Protein AF-A0A8S0RSZ0-F1 (afdb_monomer)

Mean predicted aligned error: 13.24 Å

Secondary structure (DSSP, 8-state):
--------TTHHHHHHHHHHHH-TT-SSS--HHHHHHHHHHHSTTS-HHHHHHHHHHHH-TT-SSSB-HHHHHHHHHHHHHHTT----HHHHHHHHHHHHHHH-SS-SSSB-HHHHHHHHHH-GGGGGGG--TTHHHHHHH-GGGS--S---GGG------SS---------

Radius of gyration: 22.88 Å; Cα contacts (8 Å, |Δi|>4): 130; chains: 1; bounding box: 57×50×74 Å

Solvent-accessible surface area (backbone atoms only — not comparable to full-atom values): 10631 Å² total; per-residue (Å²): 135,85,80,74,77,74,73,60,76,58,71,46,51,63,51,49,44,54,47,61,70,31,22,82,80,71,74,89,59,70,50,73,71,34,49,52,59,45,52,51,50,25,27,75,85,43,58,64,69,59,38,52,58,49,52,50,60,59,46,20,79,82,69,76,76,37,37,39,66,68,40,51,43,55,51,52,54,46,54,31,58,74,67,76,45,88,72,56,68,71,58,52,50,53,49,42,55,50,52,45,65,72,32,30,80,86,67,82,75,46,30,43,70,66,36,46,49,57,42,42,72,76,37,62,74,79,53,53,84,48,43,41,74,67,48,63,56,48,37,70,76,37,57,86,70,52,78,64,93,70,75,65,75,87,70,77,69,85,80,88,75,89,89,86,87,77,85,83,78,81,81,129

Foldseek 3Di:
DPPPPPPPVLVVLLVVLLQVLLPPVPPSDHDPVSVLVSVVQQEPPHDVLSLLVSLQSSQPSVPPQWRALVSLLSVLVSVCVVVVNDDDPVVSNVVSVVLQVQQCPVPPRTHHSVSSVVSCVVPVVSSPVSHDHCVVVVCVVPVVSVDPPDPPVVPDDPPPPDDDDDDDDDDD

Sequence (172 aa):
MHSQKSISSHSSFMILQIFDLFDAKRNGKIDFGEFVRALSIFHPRTPEAEKIACAFRLYDLRNTGYIEHEELEEMVLALLNESDLNLSEDIVKGIVDKTFNEADINGDGRIDLEEWKEYAAKNPSLLKNMTLPYLMDITLAFPSFVMNSETDVSKWQPKNELINTLPVNKQS

InterPro domains:
  IPR002048 EF-hand domain [PF00036] (15-40)
  IPR002048 EF-hand domain [PF13499] (50-119)
  IPR002048 EF-hand domain [PS50222] (10-45)
  IPR002048 EF-hand domain [PS50222] (47-82)
  IPR002048 EF-hand domain [PS50222] (91-126)
  IPR002048 EF-hand domain [SM00054] (14-42)
  IPR002048 EF-hand domain [SM00054] (51-79)
  IPR002048 EF-hand domain [SM00054] (95-123)
  IPR002048 EF-hand domain [cd00051] (14-76)
  IPR002048 EF-hand domain [cd00051] (51-118)
  IPR011992 EF-hand domain pair [SSF47473] (11-145)
  IPR018247 EF-Hand 1, calcium-binding site [PS00018] (104-116)
  IPR045198 Calcineurin B-like [PTHR23056] (10-152)

Nearest PDB structures (foldseek):
  2ehb-assembly1_A  TM=9.330E-01  e=1.140E-12  Arabidopsis thaliana
  1v1f-assembly1_A  TM=9.357E-01  e=4.331E-12  Arabidopsis thaliana
  2zfd-assembly1_A  TM=9.355E-01  e=8.219E-12  Arabidopsis thaliana
  5afp-assembly2_A  TM=8.435E-01  e=7.947E-07  Rattus norvegicus
  6od0-assembly1_A  TM=8.554E-01  e=5.730E-06  Homo sapiens

pLDDT: mean 73.74, std 18.5, range [33.62, 94.5]

Organism: NCBI:txid158383

Structure (mmCIF, N/CA/C/O backbone):
data_AF-A0A8S0RSZ0-F1
#
_entry.id   AF-A0A8S0RSZ0-F1
#
loop_
_atom_site.group_PDB
_atom_site.id
_atom_site.type_symbol
_atom_site.label_atom_id
_atom_site.label_alt_id
_atom_site.label_comp_id
_atom_site.label_asym_id
_atom_site.label_entity_id
_atom_site.label_seq_id
_atom_site.pdbx_PDB_ins_code
_atom_site.Cartn_x
_atom_site.Cartn_y
_atom_site.Cartn_z
_atom_site.occupancy
_atom_site.B_iso_or_equiv
_atom_site.auth_seq_id
_atom_site.auth_comp_id
_atom_site.auth_asym_id
_atom_site.auth_atom_id
_atom_site.pdbx_PDB_model_num
ATOM 1 N N . MET A 1 1 ? 19.849 -34.811 10.054 1.00 36.84 1 MET A N 1
ATOM 2 C CA . MET A 1 1 ? 18.766 -33.934 10.551 1.00 36.84 1 MET A CA 1
ATOM 3 C C . MET A 1 1 ? 18.860 -32.617 9.798 1.00 36.84 1 MET A C 1
ATOM 5 O O . MET A 1 1 ? 19.607 -31.738 10.202 1.00 36.84 1 MET A O 1
ATOM 9 N N . HIS A 1 2 ? 18.201 -32.523 8.641 1.00 35.50 2 HIS A N 1
ATOM 10 C CA . HIS A 1 2 ? 18.083 -31.257 7.922 1.00 35.50 2 HIS A CA 1
ATOM 11 C C . HIS A 1 2 ? 17.001 -30.443 8.619 1.00 35.50 2 HIS A C 1
ATOM 13 O O . HIS A 1 2 ? 15.820 -30.762 8.513 1.00 35.50 2 HIS A O 1
ATOM 19 N N . SER A 1 3 ? 17.428 -29.447 9.389 1.00 37.41 3 SER A N 1
ATOM 20 C CA . SER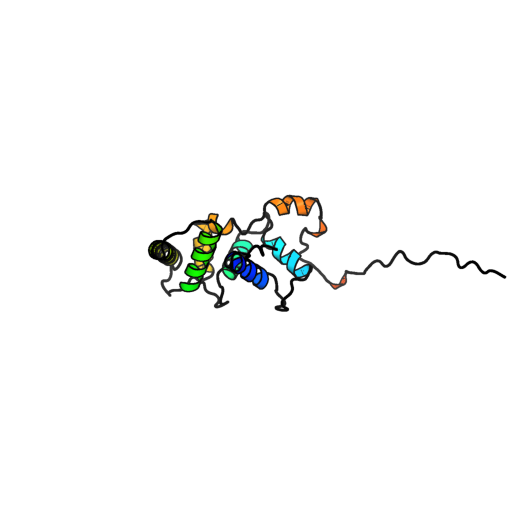 A 1 3 ? 16.526 -28.456 9.956 1.00 37.41 3 SER A CA 1
ATOM 21 C C . SER A 1 3 ? 15.983 -27.637 8.789 1.00 37.41 3 SER A C 1
ATOM 23 O O . SER A 1 3 ? 16.693 -26.803 8.225 1.00 37.41 3 SER A O 1
ATOM 25 N N . GLN A 1 4 ? 14.764 -27.957 8.351 1.00 38.62 4 GLN A N 1
ATOM 26 C CA . GLN A 1 4 ? 14.004 -27.083 7.474 1.00 38.62 4 GLN A CA 1
ATOM 27 C C . GLN A 1 4 ? 13.844 -25.768 8.233 1.00 38.62 4 GLN A C 1
ATOM 29 O O . GLN A 1 4 ? 13.189 -25.712 9.272 1.00 38.62 4 GLN A O 1
ATOM 34 N N . LYS A 1 5 ? 14.525 -24.725 7.756 1.00 43.44 5 LYS A N 1
ATOM 35 C CA . LYS A 1 5 ? 14.291 -23.358 8.203 1.00 43.44 5 LYS A CA 1
ATOM 36 C C . LYS A 1 5 ? 12.852 -23.054 7.802 1.00 43.44 5 LYS A C 1
ATOM 38 O O . LYS A 1 5 ? 12.582 -22.842 6.624 1.00 43.44 5 LYS A O 1
ATOM 43 N N . SER A 1 6 ? 11.943 -23.155 8.767 1.00 38.34 6 SER A N 1
ATOM 44 C CA . SER A 1 6 ? 10.559 -22.731 8.620 1.00 38.34 6 SER A CA 1
ATOM 45 C C . SER A 1 6 ? 10.608 -21.273 8.180 1.00 38.34 6 SER A C 1
ATOM 47 O O . SER A 1 6 ? 11.017 -20.406 8.953 1.00 38.34 6 SER A O 1
ATOM 49 N N . ILE A 1 7 ? 10.331 -21.019 6.903 1.00 45.03 7 ILE A N 1
ATOM 50 C CA . ILE A 1 7 ? 10.086 -19.667 6.417 1.00 45.03 7 ILE A CA 1
ATOM 51 C C . ILE A 1 7 ? 8.862 -19.223 7.212 1.00 45.03 7 ILE A C 1
ATOM 53 O O . ILE A 1 7 ? 7.798 -19.825 7.085 1.00 45.03 7 ILE A O 1
ATOM 57 N N . SER A 1 8 ? 9.065 -18.276 8.128 1.00 43.00 8 SER A N 1
ATOM 58 C CA . SER A 1 8 ? 8.009 -17.734 8.980 1.00 43.00 8 SER A CA 1
ATOM 59 C C . SER A 1 8 ? 6.811 -17.381 8.097 1.00 43.00 8 SER A C 1
ATOM 61 O O . SER A 1 8 ? 6.964 -16.671 7.102 1.00 43.00 8 SER A O 1
ATOM 63 N N . SER A 1 9 ? 5.631 -17.924 8.408 1.00 48.69 9 SER A N 1
ATOM 64 C CA . SER A 1 9 ? 4.452 -17.880 7.528 1.00 48.69 9 SER A CA 1
ATOM 65 C C . SER A 1 9 ? 3.982 -16.461 7.188 1.00 48.69 9 SER A C 1
ATOM 67 O O . SER A 1 9 ? 3.218 -16.288 6.249 1.00 48.69 9 SER A O 1
ATOM 69 N N . HIS A 1 10 ? 4.457 -15.446 7.912 1.00 50.16 10 HIS A N 1
ATOM 70 C CA . HIS A 1 10 ? 4.021 -14.055 7.790 1.00 50.16 10 HIS A CA 1
ATOM 71 C C . HIS A 1 10 ? 4.872 -13.236 6.811 1.00 50.16 10 HIS A C 1
ATOM 73 O O . HIS A 1 10 ? 4.310 -12.460 6.049 1.00 50.16 10 HIS A O 1
ATOM 79 N N . SER A 1 11 ? 6.183 -13.504 6.697 1.00 52.41 11 SER A N 1
ATOM 80 C CA . SER A 1 11 ? 7.017 -12.952 5.609 1.00 52.41 11 SER A CA 1
ATOM 81 C C . SER A 1 11 ? 6.511 -13.388 4.230 1.00 52.41 11 SER A C 1
ATOM 83 O O . SER A 1 11 ? 6.821 -12.771 3.219 1.00 52.41 11 SER A O 1
ATOM 85 N N . SER A 1 12 ? 5.717 -14.462 4.184 1.00 63.47 12 SER A N 1
ATOM 86 C CA . SER A 1 12 ? 5.069 -14.918 2.958 1.00 63.47 12 SER A CA 1
ATOM 87 C C . SER A 1 12 ? 3.940 -13.982 2.527 1.00 63.47 12 SER A C 1
ATOM 89 O O . SER A 1 12 ? 3.731 -13.841 1.334 1.00 63.47 12 SER A O 1
ATOM 91 N N . PHE A 1 13 ? 3.244 -13.303 3.445 1.00 70.56 13 PHE A N 1
ATOM 92 C CA . PHE A 1 13 ? 2.068 -12.501 3.104 1.00 70.56 13 PHE A CA 1
ATOM 93 C C . PHE A 1 13 ? 2.417 -11.278 2.247 1.00 70.56 13 PHE A C 1
ATOM 95 O O . PHE A 1 13 ? 1.919 -11.158 1.132 1.00 70.56 13 PHE A O 1
ATOM 102 N N . MET A 1 14 ? 3.341 -10.424 2.702 1.00 69.38 14 MET A N 1
ATOM 103 C CA . MET A 1 14 ? 3.779 -9.267 1.910 1.00 69.38 14 MET A CA 1
ATOM 104 C C . MET A 1 14 ? 4.456 -9.688 0.600 1.00 69.38 14 MET A C 1
ATOM 106 O O . MET A 1 14 ? 4.271 -9.041 -0.427 1.00 69.38 14 MET A O 1
ATOM 110 N N . ILE A 1 15 ? 5.200 -10.800 0.601 1.00 78.19 15 ILE A N 1
ATOM 111 C CA . ILE A 1 15 ? 5.806 -11.347 -0.621 1.00 78.19 15 ILE A CA 1
ATOM 112 C C . ILE A 1 15 ? 4.732 -11.795 -1.618 1.00 78.19 15 ILE A C 1
ATOM 114 O O . ILE A 1 15 ? 4.887 -11.537 -2.808 1.00 78.19 15 ILE A O 1
ATOM 118 N N . LEU A 1 16 ? 3.656 -12.438 -1.156 1.00 81.19 16 LEU A N 1
ATOM 119 C CA . LEU A 1 16 ? 2.531 -12.842 -2.002 1.00 81.19 16 LEU A CA 1
ATOM 120 C C . LEU A 1 16 ? 1.811 -11.620 -2.580 1.00 81.19 16 LEU A C 1
ATOM 122 O O . LEU A 1 16 ? 1.593 -11.578 -3.784 1.00 81.19 16 LEU A O 1
ATOM 126 N N . GLN A 1 17 ? 1.559 -10.587 -1.771 1.00 79.38 17 GLN A N 1
ATOM 127 C CA . GLN A 1 17 ? 0.950 -9.341 -2.255 1.00 79.38 17 GLN A CA 1
ATOM 128 C C . GLN A 1 17 ? 1.824 -8.637 -3.301 1.00 79.38 17 GLN A C 1
ATOM 130 O O . GLN A 1 17 ? 1.343 -8.220 -4.352 1.00 79.38 17 GLN A O 1
ATOM 135 N N . ILE A 1 18 ? 3.137 -8.555 -3.066 1.00 81.69 18 ILE A N 1
ATOM 136 C CA . ILE A 1 18 ? 4.082 -7.990 -4.039 1.00 81.69 18 ILE A CA 1
ATOM 137 C C . ILE A 1 18 ? 4.125 -8.841 -5.315 1.00 81.69 18 ILE A C 1
ATOM 139 O O . ILE A 1 18 ? 4.208 -8.296 -6.416 1.00 81.69 18 ILE A O 1
ATOM 143 N N . PHE A 1 19 ? 4.066 -10.167 -5.189 1.00 85.31 19 PHE A N 1
ATOM 144 C CA . PHE A 1 19 ? 4.044 -11.070 -6.334 1.00 85.31 19 PHE A CA 1
ATOM 145 C C . PHE A 1 19 ? 2.789 -10.862 -7.185 1.00 85.31 19 PHE A C 1
ATOM 147 O O . PHE A 1 19 ? 2.908 -10.668 -8.395 1.00 85.31 19 PHE A O 1
ATOM 154 N N . ASP A 1 20 ? 1.615 -10.827 -6.5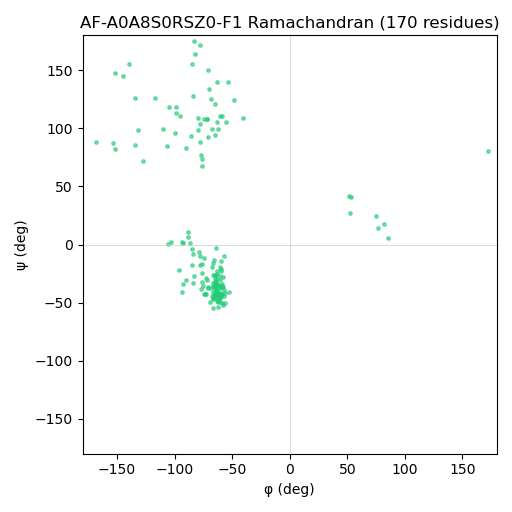56 1.00 84.81 20 ASP A N 1
ATOM 155 C CA . ASP A 1 20 ? 0.330 -10.615 -7.228 1.00 84.81 20 ASP A CA 1
ATOM 156 C C . ASP A 1 20 ? 0.253 -9.225 -7.874 1.00 84.81 20 ASP A C 1
ATOM 158 O O . ASP A 1 20 ? -0.264 -9.068 -8.982 1.00 84.81 20 ASP A O 1
ATOM 162 N N . LEU A 1 21 ? 0.853 -8.218 -7.235 1.00 84.06 21 LEU A N 1
ATOM 163 C CA . LEU A 1 21 ? 1.002 -6.877 -7.792 1.00 84.06 21 LEU A CA 1
ATOM 164 C C . LEU A 1 21 ? 1.900 -6.856 -9.044 1.00 84.06 21 LEU A C 1
ATOM 166 O O . LEU A 1 21 ? 1.711 -6.011 -9.923 1.00 84.06 21 LEU A O 1
ATOM 170 N N . PHE A 1 22 ? 2.894 -7.746 -9.132 1.00 85.62 22 PHE A N 1
ATOM 171 C CA . PHE A 1 22 ? 3.855 -7.791 -10.240 1.00 85.62 22 PHE A CA 1
ATOM 172 C C . PHE A 1 22 ? 3.385 -8.691 -11.394 1.00 85.62 22 PHE A C 1
ATOM 174 O O . PHE A 1 22 ? 3.702 -8.400 -12.551 1.00 85.62 22 PHE A O 1
ATOM 181 N N . ASP A 1 23 ? 2.611 -9.744 -11.113 1.00 87.12 23 ASP A N 1
ATOM 182 C CA . ASP A 1 23 ? 2.010 -10.651 -12.104 1.00 87.12 23 ASP A CA 1
ATOM 183 C C . ASP A 1 23 ? 0.800 -10.005 -12.804 1.00 87.12 23 ASP A C 1
ATOM 185 O O . ASP A 1 23 ? -0.358 -10.409 -12.667 1.00 87.12 23 ASP A O 1
ATOM 189 N N . ALA A 1 24 ? 1.075 -8.976 -13.609 1.00 82.44 24 ALA A N 1
ATOM 190 C CA . ALA A 1 24 ? 0.063 -8.243 -14.367 1.00 82.44 24 ALA A CA 1
ATOM 191 C C . ALA A 1 24 ? -0.746 -9.147 -15.318 1.00 82.44 24 ALA A C 1
ATOM 193 O O . ALA A 1 24 ? -1.898 -8.841 -15.637 1.00 82.44 24 ALA A O 1
ATOM 194 N N . LYS A 1 25 ? -0.153 -10.247 -15.797 1.00 85.31 25 LYS A N 1
ATOM 195 C CA . LYS A 1 25 ? -0.819 -11.235 -16.656 1.00 85.31 25 LYS A CA 1
ATOM 196 C C . LYS A 1 25 ? -1.630 -12.274 -15.882 1.00 85.31 25 LYS A C 1
ATOM 198 O O . LYS A 1 25 ? -2.347 -13.036 -16.533 1.00 85.31 25 LYS A O 1
ATOM 203 N N . ARG A 1 26 ? -1.539 -12.316 -14.549 1.00 86.00 26 ARG A N 1
ATOM 204 C CA . ARG A 1 26 ? -2.211 -13.291 -13.672 1.00 86.00 26 ARG A CA 1
ATOM 205 C C . ARG A 1 26 ? -1.968 -14.737 -14.109 1.00 86.00 26 ARG A C 1
ATOM 207 O O . ARG A 1 26 ? -2.894 -15.546 -14.169 1.00 86.00 26 ARG A O 1
ATOM 214 N N . ASN A 1 27 ? -0.733 -15.047 -14.498 1.00 87.75 27 ASN A N 1
ATOM 215 C CA . ASN A 1 27 ? -0.360 -16.373 -14.997 1.00 87.75 27 ASN A CA 1
ATOM 216 C C . ASN A 1 27 ? 0.400 -17.225 -13.957 1.00 87.75 27 ASN A C 1
ATOM 218 O O . ASN A 1 27 ? 0.792 -18.359 -14.253 1.00 87.75 27 ASN A O 1
ATOM 222 N N . GLY A 1 28 ? 0.589 -16.695 -12.746 1.00 85.69 28 GLY A N 1
ATOM 223 C CA . GLY A 1 28 ? 1.322 -17.310 -11.645 1.00 85.69 28 GLY A CA 1
ATOM 224 C C . GLY A 1 28 ? 2.842 -17.234 -11.799 1.00 85.69 28 GLY A C 1
ATOM 225 O O . GLY A 1 28 ? 3.559 -17.977 -11.125 1.00 85.69 28 GLY A O 1
ATOM 226 N N . LYS A 1 29 ? 3.355 -16.405 -12.717 1.00 87.88 29 LYS A N 1
ATOM 227 C CA . LYS A 1 29 ? 4.787 -16.196 -12.974 1.00 87.88 29 LYS A CA 1
ATOM 228 C C . LYS A 1 29 ? 5.037 -14.743 -13.358 1.00 87.88 29 LYS A C 1
ATOM 230 O O . LYS A 1 29 ? 4.265 -14.155 -14.098 1.00 87.88 29 LYS A O 1
ATOM 235 N N . ILE A 1 30 ? 6.184 -14.225 -12.934 1.00 85.06 30 ILE A N 1
ATOM 236 C CA . ILE A 1 30 ? 6.660 -12.895 -13.312 1.00 85.06 30 ILE A CA 1
ATOM 237 C C . ILE A 1 30 ? 7.668 -13.066 -14.448 1.00 85.06 30 ILE A C 1
ATOM 239 O O . ILE A 1 30 ? 8.745 -13.638 -14.250 1.00 85.06 30 ILE A O 1
ATOM 243 N N . ASP A 1 31 ? 7.329 -12.599 -15.647 1.00 87.00 31 ASP A N 1
ATOM 244 C CA . ASP A 1 31 ? 8.288 -12.531 -16.747 1.00 87.00 31 ASP A CA 1
ATOM 245 C C . ASP A 1 31 ? 9.242 -11.332 -16.620 1.00 87.00 31 ASP A C 1
ATOM 247 O O . ASP A 1 31 ? 9.095 -10.462 -15.763 1.00 87.00 31 ASP A O 1
ATOM 251 N N . PHE A 1 32 ? 10.264 -11.273 -17.477 1.00 83.88 32 PHE A N 1
ATOM 252 C CA . PHE A 1 32 ? 11.251 -10.193 -17.411 1.00 83.88 32 PHE A CA 1
ATOM 253 C C . PHE A 1 32 ? 10.629 -8.799 -17.609 1.00 83.88 32 PHE A C 1
ATOM 255 O O . PHE A 1 32 ? 11.049 -7.844 -16.962 1.00 83.88 32 PHE A O 1
ATOM 262 N N . GLY A 1 33 ? 9.618 -8.664 -18.469 1.00 82.38 33 GLY A N 1
ATOM 263 C CA . GLY A 1 33 ? 8.936 -7.390 -18.689 1.00 82.38 33 GLY A CA 1
ATOM 264 C C . GLY A 1 33 ? 8.066 -6.973 -17.500 1.00 82.38 33 GLY A C 1
ATOM 265 O O . GLY A 1 33 ? 7.987 -5.789 -17.178 1.00 82.38 33 GLY A O 1
ATOM 266 N N . GLU A 1 34 ? 7.421 -7.920 -16.825 1.00 84.44 34 GLU A N 1
ATOM 267 C CA . GLU A 1 34 ? 6.713 -7.703 -15.556 1.00 84.44 34 GLU A CA 1
ATOM 268 C C . GLU A 1 34 ? 7.675 -7.305 -14.439 1.00 84.44 34 GLU A C 1
ATOM 270 O O . GLU A 1 34 ? 7.452 -6.298 -13.774 1.00 84.44 34 GLU A O 1
ATOM 275 N N . PHE A 1 35 ? 8.802 -8.002 -14.317 1.00 82.75 35 PHE A N 1
ATOM 276 C CA . PHE A 1 35 ? 9.837 -7.698 -13.335 1.00 82.75 35 PHE A CA 1
ATOM 277 C C . PHE A 1 35 ? 10.436 -6.294 -13.511 1.00 82.75 35 PHE A C 1
ATOM 279 O O . PHE A 1 35 ? 10.580 -5.550 -12.542 1.00 82.75 35 PHE A O 1
ATOM 286 N N . VAL A 1 36 ? 10.759 -5.898 -14.748 1.00 81.56 36 VAL A N 1
ATOM 287 C CA . VAL A 1 36 ? 11.310 -4.562 -15.033 1.00 81.56 36 VAL A CA 1
ATOM 288 C C . VAL A 1 36 ? 10.289 -3.464 -14.726 1.00 81.56 36 VAL A C 1
ATOM 290 O O . VAL A 1 36 ? 10.641 -2.477 -14.082 1.00 81.56 36 VAL A O 1
ATOM 293 N N . ARG A 1 37 ? 9.021 -3.643 -15.128 1.00 80.19 37 ARG A N 1
ATOM 294 C CA . ARG A 1 37 ? 7.934 -2.692 -14.821 1.00 80.19 37 ARG A CA 1
ATOM 295 C C . ARG A 1 37 ? 7.655 -2.585 -13.326 1.00 80.19 37 ARG A C 1
ATOM 297 O O . ARG A 1 37 ? 7.369 -1.505 -12.820 1.00 80.19 37 ARG A O 1
ATOM 304 N N . ALA A 1 38 ? 7.736 -3.699 -12.614 1.00 82.38 38 ALA A N 1
ATOM 305 C CA . ALA A 1 38 ? 7.588 -3.711 -11.175 1.00 82.38 38 ALA A CA 1
ATOM 306 C C . ALA A 1 38 ? 8.697 -2.891 -10.509 1.00 82.38 38 ALA A C 1
ATOM 308 O O . ALA A 1 38 ? 8.417 -1.938 -9.783 1.00 82.38 38 ALA A O 1
ATOM 309 N N . LEU A 1 39 ? 9.963 -3.188 -10.820 1.00 81.94 39 LEU A N 1
ATOM 310 C CA . LEU A 1 39 ? 11.092 -2.481 -10.219 1.00 81.94 39 LEU A CA 1
ATOM 311 C C . LEU A 1 39 ? 11.162 -1.000 -10.603 1.00 81.94 39 LEU A C 1
ATOM 313 O O . LEU A 1 39 ? 11.639 -0.199 -9.797 1.00 81.94 39 LEU A O 1
ATOM 317 N N . SER A 1 40 ? 10.667 -0.605 -11.781 1.00 82.38 40 SER A N 1
ATOM 318 C CA . SER A 1 40 ? 10.633 0.812 -12.148 1.00 82.38 40 SER A CA 1
ATOM 319 C C . SER A 1 40 ? 9.790 1.636 -11.177 1.00 82.38 40 SER A C 1
ATOM 321 O O . SER A 1 40 ? 10.140 2.778 -10.905 1.00 82.38 40 SER A O 1
ATOM 323 N N . ILE A 1 41 ? 8.748 1.071 -10.560 1.00 84.00 41 ILE A N 1
ATOM 324 C CA . ILE A 1 41 ? 7.938 1.789 -9.562 1.00 84.00 41 ILE A CA 1
ATOM 325 C C . ILE A 1 41 ? 8.756 2.094 -8.292 1.00 84.00 41 ILE A C 1
ATOM 327 O O . ILE A 1 41 ? 8.646 3.173 -7.699 1.00 84.00 41 ILE A O 1
ATOM 331 N N . PHE A 1 42 ? 9.652 1.183 -7.909 1.00 84.25 42 PHE A N 1
ATOM 332 C CA . PHE A 1 42 ? 10.515 1.331 -6.734 1.00 84.25 42 PHE A CA 1
ATOM 333 C C . PHE A 1 42 ? 11.723 2.242 -6.971 1.00 84.25 42 PHE A C 1
ATOM 335 O O . PHE A 1 42 ? 12.444 2.571 -6.025 1.00 84.25 42 PHE A O 1
ATOM 342 N N . HIS A 1 43 ? 11.951 2.692 -8.206 1.00 83.69 43 HIS A N 1
ATOM 343 C CA . HIS A 1 43 ? 13.074 3.558 -8.531 1.00 83.69 43 HIS A CA 1
ATOM 344 C C . HIS A 1 43 ? 12.965 4.915 -7.794 1.00 83.69 43 HIS A C 1
ATOM 346 O O . HIS A 1 43 ? 11.870 5.479 -7.707 1.00 83.69 43 HIS A O 1
ATOM 352 N N . PRO A 1 44 ? 14.063 5.497 -7.268 1.00 83.44 44 PRO A N 1
ATOM 353 C CA . PRO A 1 44 ? 13.995 6.765 -6.524 1.00 83.44 44 PRO A CA 1
ATOM 354 C C . PRO A 1 44 ? 13.520 7.973 -7.341 1.00 83.44 44 PRO A C 1
ATOM 356 O O . PRO A 1 44 ? 13.023 8.941 -6.781 1.00 83.44 44 PRO A O 1
ATOM 359 N N . ARG A 1 45 ? 13.663 7.918 -8.670 1.00 81.94 45 ARG A N 1
ATOM 360 C CA . ARG A 1 45 ? 13.189 8.967 -9.598 1.00 81.94 45 ARG A CA 1
ATOM 361 C C . ARG A 1 45 ? 11.717 8.839 -10.003 1.00 81.94 45 ARG A C 1
ATOM 363 O O . ARG A 1 45 ? 11.240 9.684 -10.755 1.00 81.94 45 ARG A O 1
ATOM 370 N N . THR A 1 46 ? 11.027 7.791 -9.569 1.00 84.19 46 THR A N 1
ATOM 371 C CA . THR A 1 46 ? 9.615 7.586 -9.907 1.00 84.19 46 THR A CA 1
ATOM 372 C C . THR A 1 46 ? 8.756 8.616 -9.181 1.00 84.19 46 THR A C 1
ATOM 374 O O . THR A 1 46 ? 8.977 8.817 -7.982 1.00 84.19 46 THR A O 1
ATOM 377 N N . PRO A 1 47 ? 7.793 9.265 -9.866 1.00 87.38 47 PRO A N 1
ATOM 378 C CA . PRO A 1 47 ? 6.911 10.238 -9.241 1.00 87.38 47 PRO A CA 1
ATOM 379 C C . PRO A 1 47 ? 6.218 9.665 -8.007 1.00 87.38 47 PRO A C 1
ATOM 381 O O . PRO A 1 47 ? 5.747 8.527 -8.008 1.00 87.38 47 PRO A O 1
ATOM 384 N N . GLU A 1 48 ? 6.107 10.479 -6.963 1.00 85.38 48 GLU A N 1
ATOM 385 C CA . GLU A 1 48 ? 5.479 10.065 -5.708 1.00 85.38 48 GLU A CA 1
ATOM 386 C C . GLU A 1 48 ? 4.025 9.623 -5.914 1.00 85.38 48 GLU A C 1
ATOM 388 O O . GLU A 1 48 ? 3.606 8.621 -5.349 1.00 85.38 48 GLU A O 1
ATOM 393 N N . ALA A 1 49 ? 3.293 10.276 -6.822 1.00 87.00 49 ALA A N 1
ATOM 394 C CA . ALA A 1 49 ? 1.928 9.893 -7.183 1.00 87.00 49 ALA A CA 1
ATOM 395 C C . ALA A 1 49 ? 1.816 8.440 -7.689 1.00 87.00 49 ALA A C 1
ATOM 397 O O . ALA A 1 49 ? 0.867 7.739 -7.340 1.00 87.00 49 ALA A O 1
ATOM 398 N N . GLU A 1 50 ? 2.792 7.961 -8.470 1.00 86.31 50 GLU A N 1
ATOM 399 C CA . GLU A 1 50 ? 2.815 6.567 -8.932 1.00 86.31 50 GLU A CA 1
ATOM 400 C C . GLU A 1 50 ? 3.124 5.601 -7.785 1.00 86.31 50 GLU A C 1
ATOM 402 O O . GLU A 1 50 ? 2.527 4.525 -7.702 1.00 86.31 50 GLU A O 1
ATOM 407 N N . LYS A 1 51 ? 4.013 5.997 -6.864 1.00 86.94 51 LYS A N 1
ATOM 408 C CA . LYS A 1 51 ? 4.325 5.216 -5.659 1.00 86.94 51 LYS A CA 1
ATOM 409 C C . LYS A 1 51 ? 3.116 5.113 -4.737 1.00 86.94 51 LYS A C 1
ATOM 411 O O . LYS A 1 51 ? 2.821 4.018 -4.272 1.00 86.94 51 LYS A O 1
ATOM 416 N N . ILE A 1 52 ? 2.397 6.215 -4.527 1.00 89.12 52 ILE A N 1
ATOM 417 C CA . ILE A 1 52 ? 1.171 6.269 -3.722 1.00 89.12 52 ILE A CA 1
ATOM 418 C C . ILE A 1 52 ? 0.103 5.356 -4.322 1.00 89.12 52 ILE A C 1
ATOM 420 O O . ILE A 1 52 ? -0.450 4.524 -3.609 1.00 89.12 52 ILE A O 1
ATOM 424 N N . ALA A 1 53 ? -0.147 5.461 -5.631 1.00 88.69 53 ALA A N 1
ATOM 425 C CA . ALA A 1 53 ? -1.131 4.621 -6.311 1.00 88.69 53 ALA A CA 1
ATOM 426 C C . ALA A 1 53 ? -0.749 3.133 -6.284 1.00 88.69 53 ALA A C 1
ATOM 428 O O . ALA A 1 53 ? -1.616 2.265 -6.243 1.00 88.69 53 ALA A O 1
ATOM 429 N N . CYS A 1 54 ? 0.546 2.822 -6.330 1.00 87.50 54 CYS A N 1
ATOM 430 C CA . CYS A 1 54 ? 1.025 1.452 -6.208 1.00 87.50 54 CYS A CA 1
ATOM 431 C C . CYS A 1 54 ? 0.899 0.919 -4.774 1.00 87.50 54 CYS A C 1
ATOM 433 O O . CYS A 1 54 ? 0.432 -0.199 -4.596 1.00 87.50 54 CYS A O 1
ATOM 435 N N . ALA A 1 55 ? 1.237 1.728 -3.767 1.00 87.81 55 ALA A N 1
ATOM 436 C CA . ALA A 1 55 ? 1.050 1.384 -2.359 1.00 87.81 55 ALA A CA 1
ATOM 437 C C . ALA A 1 55 ? -0.428 1.155 -2.023 1.00 87.81 55 ALA A C 1
ATOM 439 O O . ALA A 1 55 ? -0.746 0.206 -1.323 1.00 87.81 55 ALA A O 1
ATOM 440 N N . PHE A 1 56 ? -1.329 1.964 -2.588 1.00 89.75 56 PHE A N 1
ATOM 441 C CA . PHE A 1 56 ? -2.770 1.766 -2.444 1.00 89.75 56 PHE A CA 1
ATOM 442 C C . PHE A 1 56 ? -3.195 0.373 -2.919 1.00 89.75 56 PHE A C 1
ATOM 444 O O . PHE A 1 56 ? -3.816 -0.372 -2.174 1.00 89.75 56 PHE A O 1
ATOM 451 N N . ARG A 1 57 ? -2.773 -0.023 -4.128 1.00 87.50 57 ARG A N 1
ATOM 452 C CA . ARG A 1 57 ? -3.056 -1.367 -4.664 1.00 87.50 57 ARG A CA 1
ATOM 453 C C . ARG A 1 57 ? -2.402 -2.495 -3.873 1.00 87.50 57 ARG A C 1
ATOM 455 O O . ARG A 1 57 ? -2.870 -3.618 -3.949 1.00 87.50 57 ARG A O 1
ATOM 462 N N . LEU A 1 58 ? -1.294 -2.221 -3.188 1.00 85.50 58 LEU A N 1
ATOM 463 C CA . LEU A 1 58 ? -0.639 -3.204 -2.329 1.00 85.50 58 LEU A CA 1
ATOM 464 C C . LEU A 1 58 ? -1.438 -3.445 -1.038 1.00 85.50 58 LEU A C 1
ATOM 466 O O . LEU A 1 58 ? -1.348 -4.528 -0.472 1.00 85.50 58 LEU A O 1
ATOM 470 N N . TYR A 1 59 ? -2.187 -2.441 -0.572 1.00 84.81 59 TYR A N 1
ATOM 471 C CA . TYR A 1 59 ? -2.969 -2.506 0.665 1.00 84.81 59 TYR A CA 1
ATOM 472 C C . TYR A 1 59 ? -4.446 -2.867 0.445 1.00 84.81 59 TYR A C 1
ATOM 474 O O . TYR A 1 59 ? -5.063 -3.401 1.357 1.00 84.81 59 TYR A O 1
ATOM 482 N N . ASP A 1 60 ? -4.994 -2.650 -0.752 1.00 89.06 60 ASP A N 1
ATOM 483 C CA . ASP A 1 60 ? -6.304 -3.167 -1.184 1.00 89.06 60 ASP A CA 1
ATOM 484 C C . ASP A 1 60 ? -6.202 -4.667 -1.536 1.00 89.06 60 ASP A C 1
ATOM 486 O O . ASP A 1 60 ? -6.170 -5.071 -2.704 1.00 89.06 60 ASP A O 1
ATOM 490 N N . LEU A 1 61 ? -6.084 -5.503 -0.500 1.00 83.19 61 LEU A N 1
ATOM 491 C CA . LEU A 1 61 ? -5.823 -6.945 -0.607 1.00 83.19 61 LEU A CA 1
ATOM 492 C C . LEU A 1 61 ? -6.902 -7.672 -1.415 1.00 83.19 61 LEU A C 1
ATOM 494 O O . LEU A 1 61 ? -6.625 -8.635 -2.139 1.00 83.19 61 LEU A O 1
ATOM 498 N N . ARG A 1 62 ? -8.154 -7.233 -1.278 1.00 85.81 62 ARG A N 1
ATOM 499 C CA . ARG A 1 62 ? -9.315 -7.843 -1.928 1.00 85.81 62 ARG A CA 1
ATOM 500 C C . ARG A 1 62 ? -9.653 -7.187 -3.269 1.00 85.81 62 ARG A C 1
ATOM 502 O O . ARG A 1 62 ? -10.564 -7.665 -3.947 1.00 85.81 62 ARG A O 1
ATOM 509 N N . ASN A 1 63 ? -8.881 -6.191 -3.714 1.00 85.12 63 ASN A N 1
ATOM 510 C CA . ASN A 1 63 ? -9.099 -5.423 -4.945 1.00 85.12 63 ASN A CA 1
ATOM 511 C C . ASN A 1 63 ? -10.519 -4.832 -5.032 1.00 85.12 63 ASN A C 1
ATOM 513 O O . ASN A 1 63 ? -11.169 -4.882 -6.084 1.00 85.12 63 ASN A O 1
ATOM 517 N N . THR A 1 64 ? -11.023 -4.315 -3.914 1.00 88.75 64 THR A N 1
ATOM 518 C CA . THR A 1 64 ? -12.341 -3.677 -3.818 1.00 88.75 64 THR A CA 1
ATOM 519 C C . THR A 1 64 ? -12.343 -2.267 -4.414 1.00 88.75 64 THR A C 1
ATOM 521 O O . THR A 1 64 ? -13.408 -1.731 -4.733 1.00 88.75 64 THR A O 1
ATOM 524 N N . GLY A 1 65 ? -11.159 -1.681 -4.612 1.00 90.81 65 GLY A N 1
ATOM 525 C CA . GLY A 1 65 ? -10.968 -0.274 -4.946 1.00 90.81 65 GLY A CA 1
ATOM 526 C C . GLY A 1 65 ? -10.926 0.638 -3.720 1.00 90.81 65 GLY A C 1
ATOM 527 O O . GLY A 1 65 ? -10.864 1.855 -3.895 1.00 90.81 65 GLY A O 1
ATOM 528 N N . TYR A 1 66 ? -10.952 0.066 -2.517 1.00 93.88 66 TYR A N 1
ATOM 529 C CA . TYR A 1 66 ? -10.911 0.748 -1.231 1.00 93.88 66 TYR A CA 1
ATOM 530 C C . TYR A 1 66 ? -10.008 -0.024 -0.269 1.00 93.88 66 TYR A C 1
ATOM 532 O O . TYR A 1 66 ? -9.836 -1.226 -0.431 1.00 93.88 66 TYR A O 1
ATOM 540 N N . ILE A 1 67 ? -9.456 0.659 0.733 1.00 92.19 67 ILE A N 1
ATOM 541 C CA . ILE A 1 67 ? -8.812 -0.011 1.866 1.00 92.19 67 ILE A CA 1
ATOM 542 C C . ILE A 1 67 ? -9.848 -0.109 2.984 1.00 92.19 67 ILE A C 1
ATOM 544 O O . ILE A 1 67 ? -10.260 0.901 3.563 1.00 92.19 67 ILE A O 1
ATOM 548 N N . GLU A 1 68 ? -10.290 -1.328 3.253 1.00 92.50 68 GLU A N 1
ATOM 549 C CA . GLU A 1 68 ? -11.234 -1.651 4.318 1.00 92.50 68 GLU A CA 1
ATOM 550 C C . GLU A 1 68 ? -10.520 -1.773 5.676 1.00 92.50 68 GLU A C 1
ATOM 552 O O . GLU A 1 68 ? -9.294 -1.896 5.769 1.00 92.50 68 GLU A O 1
ATOM 557 N N . HIS A 1 69 ? -11.289 -1.730 6.764 1.00 90.56 69 HIS A N 1
ATOM 558 C CA . HIS A 1 69 ? -10.739 -1.768 8.125 1.00 90.56 69 HIS A CA 1
ATOM 559 C C . HIS A 1 69 ? -9.955 -3.061 8.386 1.00 90.56 69 HIS A C 1
ATOM 561 O O . HIS A 1 69 ? -8.828 -3.017 8.882 1.00 90.56 69 HIS A O 1
ATOM 567 N N . GLU A 1 70 ? -10.491 -4.197 7.940 1.00 89.38 70 GLU A N 1
ATOM 568 C CA . GLU A 1 70 ? -9.851 -5.502 8.096 1.00 89.38 70 GLU A CA 1
ATOM 569 C C . GLU A 1 70 ? -8.559 -5.607 7.268 1.00 89.38 70 GLU A C 1
ATOM 571 O O . GLU A 1 70 ? -7.598 -6.241 7.698 1.00 89.38 70 GLU A O 1
ATOM 576 N N . GLU A 1 71 ? -8.497 -4.959 6.097 1.00 89.00 71 GLU A N 1
ATOM 577 C CA . GLU A 1 71 ? -7.269 -4.895 5.287 1.00 89.00 71 GLU A CA 1
ATOM 578 C C . GLU A 1 71 ? -6.167 -4.124 6.004 1.00 89.00 71 GLU A C 1
ATOM 580 O O . GLU A 1 71 ? -5.016 -4.566 6.051 1.00 89.00 71 GLU A O 1
ATOM 585 N N . LEU A 1 72 ? -6.519 -2.991 6.612 1.00 87.69 72 LEU A N 1
ATOM 586 C CA . LEU A 1 72 ? -5.576 -2.203 7.393 1.00 87.69 72 LEU A CA 1
ATOM 587 C C . LEU A 1 72 ? -5.059 -2.986 8.610 1.00 87.69 72 LEU A C 1
ATOM 589 O O . LEU A 1 72 ? -3.864 -2.932 8.909 1.00 87.69 72 LEU A O 1
ATOM 593 N N . GLU A 1 73 ? -5.928 -3.733 9.293 1.00 87.00 73 GLU A N 1
ATOM 594 C CA . GLU A 1 73 ? -5.547 -4.586 10.421 1.00 87.00 73 GLU A CA 1
ATOM 595 C C . GLU A 1 73 ? -4.560 -5.686 10.007 1.00 87.00 73 GLU A C 1
ATOM 597 O O . GLU A 1 73 ? -3.490 -5.814 10.616 1.00 87.00 73 GLU A O 1
ATOM 602 N N . GLU A 1 74 ? -4.862 -6.426 8.936 1.00 84.69 74 GLU A N 1
ATOM 603 C CA . GLU A 1 74 ? -3.975 -7.459 8.385 1.00 84.69 74 GLU A CA 1
ATOM 604 C C . GLU A 1 74 ? -2.593 -6.888 8.026 1.00 84.69 74 GLU A C 1
ATOM 606 O O . GLU A 1 74 ? -1.557 -7.485 8.344 1.00 84.69 74 GLU A O 1
ATOM 611 N N . MET A 1 75 ? -2.560 -5.692 7.433 1.00 79.81 75 MET A N 1
ATOM 612 C CA . MET A 1 75 ? -1.322 -5.003 7.071 1.00 79.81 75 MET A CA 1
ATOM 613 C C . MET A 1 75 ? -0.498 -4.570 8.288 1.00 79.81 75 MET A C 1
ATOM 615 O O . MET A 1 75 ? 0.719 -4.782 8.320 1.00 79.81 75 MET A O 1
ATOM 619 N N . VAL A 1 76 ? -1.127 -3.975 9.306 1.00 80.81 76 VAL A N 1
ATOM 620 C CA . VAL A 1 76 ? -0.429 -3.548 10.532 1.00 80.81 76 VAL A CA 1
ATOM 621 C C . VAL A 1 76 ? 0.144 -4.759 11.270 1.00 80.81 76 VAL A C 1
ATOM 623 O O . VAL A 1 76 ? 1.299 -4.722 11.704 1.00 80.81 76 VAL A O 1
ATOM 626 N N . LEU A 1 77 ? -0.615 -5.854 11.356 1.00 79.81 77 LEU A N 1
ATOM 627 C CA . LEU A 1 77 ? -0.145 -7.111 11.939 1.00 79.81 77 LEU A CA 1
ATOM 628 C C . LEU A 1 77 ? 1.051 -7.687 11.170 1.00 79.81 77 LEU A C 1
ATOM 630 O O . LEU A 1 77 ? 2.034 -8.106 11.789 1.00 79.81 77 LEU A O 1
ATOM 634 N N . ALA A 1 78 ? 1.008 -7.672 9.835 1.00 75.56 78 ALA A N 1
ATOM 635 C CA . ALA A 1 78 ? 2.116 -8.135 9.004 1.00 75.56 78 ALA A CA 1
ATOM 636 C C . ALA A 1 78 ? 3.401 -7.321 9.254 1.00 75.56 78 ALA A C 1
ATOM 638 O O . ALA A 1 78 ? 4.465 -7.904 9.472 1.00 75.56 78 ALA A O 1
ATOM 639 N N . LEU A 1 79 ? 3.305 -5.988 9.303 1.00 74.00 79 LEU A N 1
ATOM 640 C CA . LEU A 1 79 ? 4.451 -5.092 9.518 1.00 74.00 79 LEU A CA 1
ATOM 641 C C . LEU A 1 79 ? 5.080 -5.228 10.913 1.00 74.00 79 LEU A C 1
ATOM 643 O O . LEU A 1 79 ? 6.308 -5.201 11.054 1.00 74.00 79 LEU A O 1
ATOM 647 N N . LEU A 1 80 ? 4.251 -5.365 11.950 1.00 73.75 80 LEU A N 1
ATOM 648 C CA . LEU A 1 80 ? 4.714 -5.551 13.327 1.00 73.75 80 LEU A CA 1
ATOM 649 C C . LEU A 1 80 ? 5.449 -6.883 13.490 1.00 73.75 80 LEU A C 1
ATOM 651 O O . LEU A 1 80 ? 6.536 -6.920 14.071 1.00 73.75 80 LEU A O 1
ATOM 655 N N . ASN A 1 81 ? 4.912 -7.945 12.886 1.00 68.50 81 ASN A N 1
ATOM 656 C CA . ASN A 1 81 ? 5.539 -9.261 12.890 1.00 68.50 81 ASN A CA 1
ATOM 657 C C . ASN A 1 81 ? 6.872 -9.283 12.127 1.00 68.50 81 ASN A C 1
ATOM 659 O O . ASN A 1 81 ? 7.800 -9.959 12.560 1.00 68.50 81 ASN A O 1
ATOM 663 N N . GLU A 1 82 ? 7.006 -8.547 11.017 1.00 66.38 82 GLU A N 1
ATOM 664 C CA . GLU A 1 82 ? 8.291 -8.427 10.305 1.00 66.38 82 GLU A CA 1
ATOM 665 C C . GLU A 1 82 ? 9.360 -7.676 11.105 1.00 66.38 82 GLU A C 1
ATOM 667 O O . GLU A 1 82 ? 10.555 -7.900 10.914 1.00 66.38 82 GLU A O 1
ATOM 672 N N . SER A 1 83 ? 8.934 -6.794 12.007 1.00 66.75 83 SER A N 1
ATOM 673 C CA . SER A 1 83 ? 9.824 -5.992 12.846 1.00 66.75 83 SER A CA 1
ATOM 674 C C . SER A 1 83 ? 10.210 -6.694 14.159 1.00 66.75 83 SER A C 1
ATOM 676 O O . SER A 1 83 ? 10.830 -6.059 15.012 1.00 66.75 83 SER A O 1
ATOM 678 N N . ASP A 1 84 ? 9.831 -7.968 14.343 1.00 67.81 84 ASP A N 1
ATOM 679 C CA . ASP A 1 84 ? 9.913 -8.717 15.612 1.00 67.81 84 ASP A CA 1
ATOM 680 C C . ASP A 1 84 ? 9.247 -7.967 16.795 1.00 67.81 84 ASP A C 1
ATOM 682 O O . ASP A 1 84 ? 9.620 -8.126 17.964 1.00 67.81 84 ASP A O 1
ATOM 686 N N . LEU A 1 85 ? 8.254 -7.117 16.500 1.00 68.88 85 LEU A N 1
ATOM 687 C CA . LEU A 1 85 ? 7.511 -6.329 17.479 1.00 68.88 85 LEU A CA 1
ATOM 688 C C . LEU A 1 85 ? 6.176 -7.007 17.786 1.00 68.88 85 LEU A C 1
ATOM 690 O O . LEU A 1 85 ? 5.175 -6.786 17.113 1.00 68.88 85 LEU A O 1
ATOM 694 N N . ASN A 1 86 ? 6.136 -7.786 18.862 1.00 69.44 86 ASN A N 1
ATOM 695 C CA . ASN A 1 86 ? 4.897 -8.415 19.313 1.00 69.44 86 ASN A CA 1
ATOM 696 C C . ASN A 1 86 ? 4.117 -7.446 20.216 1.00 69.44 86 ASN A C 1
ATOM 698 O O . ASN A 1 86 ? 4.351 -7.386 21.425 1.00 69.44 86 ASN A O 1
ATOM 702 N N . LEU A 1 87 ? 3.201 -6.676 19.628 1.00 76.00 87 LEU A N 1
ATOM 703 C CA . LEU A 1 87 ? 2.231 -5.863 20.370 1.00 76.00 87 LEU A CA 1
ATOM 704 C C . LEU A 1 87 ? 0.998 -6.699 20.743 1.00 76.00 87 LEU A C 1
ATOM 706 O O . LEU A 1 87 ? 0.698 -7.700 20.096 1.00 76.00 87 LEU A O 1
ATOM 710 N N . SER A 1 88 ? 0.282 -6.302 21.799 1.00 81.75 88 SER A N 1
ATOM 711 C CA . SER A 1 88 ? -1.000 -6.932 22.127 1.00 81.75 88 SER A CA 1
ATOM 712 C C . SER A 1 88 ? -2.069 -6.547 21.106 1.00 81.75 88 SER A C 1
ATOM 714 O O . SER A 1 88 ? -2.052 -5.437 20.574 1.00 81.75 88 SER A O 1
ATOM 716 N N . GLU A 1 89 ? -3.030 -7.442 20.888 1.00 80.38 89 GLU A N 1
ATOM 717 C CA . GLU A 1 89 ? -4.158 -7.248 19.967 1.00 80.38 89 GLU A CA 1
ATOM 718 C C . GLU A 1 89 ? -4.913 -5.936 20.247 1.00 80.38 89 GLU A C 1
ATOM 720 O O . GLU A 1 89 ? -5.174 -5.167 19.329 1.00 80.38 89 GLU A O 1
ATOM 725 N N . ASP A 1 90 ? -5.122 -5.589 21.522 1.00 84.50 90 ASP A N 1
ATOM 726 C CA . ASP A 1 90 ? -5.749 -4.319 21.920 1.00 84.50 90 ASP A CA 1
ATOM 727 C C . ASP A 1 90 ? -4.969 -3.074 21.460 1.00 84.50 90 ASP A C 1
ATOM 729 O O . ASP A 1 90 ? -5.562 -2.052 21.110 1.00 84.50 90 ASP A O 1
ATOM 733 N N . ILE A 1 91 ? -3.631 -3.137 21.469 1.00 84.75 91 ILE A N 1
ATOM 734 C CA . ILE A 1 91 ? -2.785 -2.023 21.022 1.00 84.75 91 ILE A CA 1
ATOM 735 C C . ILE A 1 91 ? -2.836 -1.926 19.500 1.00 84.75 91 ILE A C 1
ATOM 737 O O . ILE A 1 91 ? -2.954 -0.822 18.975 1.00 84.75 91 ILE A O 1
ATOM 741 N N . VAL A 1 92 ? -2.770 -3.064 18.802 1.00 83.94 92 VAL A N 1
ATOM 742 C CA . VAL A 1 92 ? -2.889 -3.109 17.339 1.00 83.94 92 VAL A CA 1
ATOM 743 C C . VAL A 1 92 ? -4.223 -2.520 16.909 1.00 83.94 92 VAL A C 1
ATOM 745 O O . VAL A 1 92 ? -4.239 -1.585 16.114 1.00 83.94 92 VAL A O 1
ATOM 748 N N . LYS A 1 93 ? -5.319 -2.974 17.516 1.00 87.06 93 LYS A N 1
ATOM 749 C CA . LYS A 1 93 ? -6.655 -2.451 17.256 1.00 87.06 93 LYS A CA 1
ATOM 750 C C . LYS A 1 93 ? -6.744 -0.950 17.515 1.00 87.06 93 LYS A C 1
ATOM 752 O O . LYS A 1 93 ? -7.247 -0.214 16.678 1.00 87.06 93 LYS A O 1
ATOM 757 N N . GLY A 1 94 ? -6.180 -0.470 18.625 1.00 88.81 94 GLY A N 1
ATOM 758 C CA . GLY A 1 94 ? -6.132 0.963 18.918 1.00 88.81 94 GLY A CA 1
ATOM 759 C C . GLY A 1 94 ? -5.346 1.782 17.884 1.00 88.81 94 GLY A C 1
ATOM 760 O O . GLY A 1 94 ? -5.721 2.918 17.595 1.00 88.81 94 GLY A O 1
ATOM 761 N N . ILE A 1 95 ? -4.270 1.223 17.316 1.00 86.81 95 ILE A N 1
ATOM 762 C CA . ILE A 1 95 ? -3.513 1.853 16.224 1.00 86.81 95 ILE A CA 1
ATOM 763 C C . ILE A 1 95 ? -4.352 1.869 14.946 1.00 86.81 95 ILE A C 1
ATOM 765 O O . ILE A 1 95 ? -4.488 2.932 14.348 1.00 86.81 95 ILE A O 1
ATOM 769 N N . VAL A 1 96 ? -4.933 0.729 14.563 1.00 89.50 96 VAL A N 1
ATOM 770 C CA . VAL A 1 96 ? -5.775 0.592 13.365 1.00 89.50 96 VAL A CA 1
ATOM 771 C C . VAL A 1 96 ? -6.948 1.563 13.435 1.00 89.50 96 VAL A C 1
ATOM 773 O O . VAL A 1 96 ? -7.098 2.381 12.536 1.00 89.50 96 VAL A O 1
ATOM 776 N N . ASP A 1 97 ? -7.707 1.565 14.532 1.00 91.12 97 ASP A N 1
ATOM 777 C CA . ASP A 1 97 ? -8.858 2.451 14.724 1.00 91.12 97 ASP A CA 1
ATOM 778 C C . ASP A 1 97 ? -8.455 3.924 14.631 1.00 91.12 97 ASP A C 1
ATOM 780 O O . ASP A 1 97 ? -9.142 4.736 14.011 1.00 91.12 97 ASP A O 1
ATOM 784 N N . LYS A 1 98 ? -7.323 4.301 15.233 1.00 90.38 98 LYS A N 1
ATOM 785 C CA . LYS A 1 98 ? -6.834 5.679 15.162 1.00 90.38 98 LYS A CA 1
ATOM 786 C C . LYS A 1 98 ? -6.418 6.054 13.740 1.00 90.38 98 LYS A C 1
ATOM 788 O O . LYS A 1 98 ? -6.805 7.118 13.269 1.00 90.38 98 LYS A O 1
ATOM 793 N N . THR A 1 99 ? -5.651 5.199 13.069 1.00 89.12 99 THR A N 1
ATOM 794 C CA . THR A 1 99 ? -5.221 5.410 11.682 1.00 89.12 99 THR A CA 1
ATOM 795 C C . THR A 1 99 ? -6.420 5.513 10.750 1.00 89.12 99 THR A C 1
ATOM 797 O O . THR A 1 99 ? -6.463 6.421 9.926 1.00 89.12 99 THR A O 1
ATOM 800 N N . PHE A 1 100 ? -7.413 4.641 10.919 1.00 90.94 100 PHE A N 1
ATOM 801 C CA . PHE A 1 100 ? -8.621 4.636 10.108 1.00 90.94 100 PHE A CA 1
ATOM 802 C C . PHE A 1 100 ? -9.408 5.937 10.277 1.00 90.94 100 PHE A C 1
ATOM 804 O O . PHE A 1 100 ? -9.704 6.597 9.292 1.00 90.94 100 PHE A O 1
ATOM 811 N N . ASN A 1 101 ? -9.635 6.382 11.518 1.00 90.81 101 ASN A N 1
ATOM 812 C CA . ASN A 1 101 ? -10.316 7.651 11.802 1.00 90.81 101 ASN A CA 1
ATOM 813 C C . ASN A 1 101 ? -9.568 8.893 11.280 1.00 90.81 101 ASN A C 1
ATOM 815 O O . ASN A 1 101 ? -10.173 9.945 11.091 1.00 90.81 101 ASN A O 1
ATOM 819 N N . GLU A 1 102 ? -8.245 8.819 11.118 1.00 90.19 102 GLU A N 1
ATOM 820 C CA . GLU A 1 102 ? -7.446 9.909 10.546 1.00 90.19 102 GLU A CA 1
ATOM 821 C C . GLU A 1 102 ? -7.444 9.906 9.009 1.00 90.19 102 GLU A C 1
ATOM 823 O O . GLU A 1 102 ? -7.227 10.962 8.406 1.00 90.19 102 GLU A O 1
ATOM 828 N N . ALA A 1 103 ? -7.628 8.737 8.392 1.00 90.88 103 ALA A N 1
ATOM 829 C CA . ALA A 1 103 ? -7.580 8.545 6.947 1.00 90.88 103 ALA A CA 1
ATOM 830 C C . ALA A 1 103 ? -8.965 8.640 6.283 1.00 90.88 103 ALA A C 1
ATOM 832 O O . ALA A 1 103 ? -9.065 9.262 5.233 1.00 90.88 103 ALA A O 1
ATOM 833 N N . ASP A 1 104 ? -10.011 8.080 6.898 1.00 93.81 104 ASP A N 1
ATOM 834 C CA . ASP A 1 104 ? -11.406 8.135 6.434 1.00 93.81 104 ASP A CA 1
ATOM 835 C C . ASP A 1 104 ? -12.022 9.506 6.770 1.00 93.81 104 ASP A C 1
ATOM 837 O O . ASP A 1 104 ? -12.571 9.738 7.851 1.00 93.81 104 ASP A O 1
ATOM 841 N N . ILE A 1 105 ? -11.862 10.463 5.853 1.00 91.81 105 ILE A N 1
ATOM 842 C CA . ILE A 1 105 ? -12.295 11.855 6.037 1.00 91.81 105 ILE A CA 1
ATOM 843 C C . ILE A 1 105 ? -13.811 11.959 5.880 1.00 91.81 105 ILE A C 1
ATOM 845 O O . ILE A 1 105 ? -14.456 12.784 6.539 1.00 91.81 105 ILE A O 1
ATOM 849 N N . ASN A 1 106 ? -14.373 11.168 4.967 1.00 91.94 106 ASN A N 1
ATOM 850 C CA . ASN A 1 106 ? -15.783 11.231 4.621 1.00 91.94 106 ASN A CA 1
ATOM 851 C C . ASN A 1 106 ? -16.673 10.389 5.568 1.00 91.94 106 ASN A C 1
ATOM 853 O O . ASN A 1 106 ? -17.875 10.661 5.665 1.00 91.94 106 ASN A O 1
ATOM 857 N N . GLY A 1 107 ? -16.082 9.457 6.323 1.00 90.50 107 GLY A N 1
ATOM 858 C CA . GLY A 1 107 ? -16.740 8.635 7.334 1.00 90.50 107 GLY A CA 1
ATOM 859 C C . GLY A 1 107 ? -17.604 7.512 6.759 1.00 90.50 107 GLY A C 1
ATOM 860 O O . GLY A 1 107 ? -18.577 7.116 7.409 1.00 90.50 107 GLY A O 1
ATOM 861 N N . ASP A 1 108 ? -17.323 7.041 5.540 1.00 92.06 108 ASP A N 1
ATOM 862 C CA . ASP A 1 108 ? -18.067 5.957 4.890 1.00 92.06 108 ASP A CA 1
ATOM 863 C C . ASP A 1 108 ? -17.551 4.557 5.255 1.00 92.06 108 ASP A C 1
ATOM 865 O O . ASP A 1 108 ? -18.139 3.557 4.828 1.00 92.06 108 ASP A O 1
ATOM 869 N N . GLY A 1 109 ? -16.535 4.476 6.122 1.00 90.38 109 GLY A N 1
ATOM 870 C CA . GLY A 1 109 ? -16.030 3.225 6.675 1.00 90.38 109 GLY A CA 1
ATOM 871 C C . GLY A 1 109 ? -15.056 2.499 5.752 1.00 90.38 109 GLY A C 1
ATOM 872 O O . GLY A 1 109 ? -14.826 1.304 5.941 1.00 90.38 109 GLY A O 1
ATOM 873 N N . ARG A 1 110 ? -14.497 3.188 4.754 1.00 93.62 110 ARG A N 1
ATOM 874 C CA . ARG A 1 110 ? -13.514 2.670 3.795 1.00 93.62 110 ARG A CA 1
ATOM 875 C C . ARG A 1 110 ? -12.636 3.822 3.310 1.00 93.62 110 ARG A C 1
ATOM 877 O O . ARG A 1 110 ? -13.098 4.942 3.200 1.00 93.62 110 ARG A O 1
ATOM 884 N N . ILE A 1 111 ? -11.370 3.552 3.015 1.00 94.38 111 ILE A N 1
ATOM 885 C CA . ILE A 1 111 ? -10.438 4.599 2.579 1.00 94.38 111 ILE A CA 1
ATOM 886 C C . ILE A 1 111 ? -10.330 4.550 1.058 1.00 94.38 111 ILE A C 1
ATOM 888 O O . ILE A 1 111 ? -9.890 3.542 0.491 1.00 94.38 111 ILE A O 1
ATOM 892 N N . ASP A 1 112 ? -10.717 5.633 0.390 1.00 94.50 112 ASP A N 1
ATOM 893 C CA . ASP A 1 112 ? -10.560 5.758 -1.057 1.00 94.50 112 ASP A CA 1
ATOM 894 C C . ASP A 1 112 ? -9.152 6.236 -1.474 1.00 94.50 112 ASP A C 1
ATOM 896 O O . ASP A 1 112 ? -8.277 6.538 -0.658 1.00 94.50 112 ASP A O 1
ATOM 900 N N . LEU A 1 113 ? -8.891 6.272 -2.786 1.00 91.69 113 LEU A N 1
ATOM 901 C CA . LEU A 1 113 ? -7.581 6.663 -3.311 1.00 91.69 113 LEU A CA 1
ATOM 902 C C . LEU A 1 113 ? -7.220 8.128 -3.000 1.00 91.69 113 LEU A C 1
ATOM 904 O O . LEU A 1 113 ? -6.035 8.438 -2.864 1.00 91.69 113 LEU A O 1
ATOM 908 N N . GLU A 1 114 ? -8.193 9.037 -2.945 1.00 93.12 114 GLU A N 1
ATOM 909 C CA . GLU A 1 114 ? -7.937 10.448 -2.646 1.00 93.12 114 GLU A CA 1
ATOM 910 C C . GLU A 1 114 ? -7.636 10.642 -1.158 1.00 93.12 114 GLU A C 1
ATOM 912 O O . GLU A 1 114 ? -6.647 11.291 -0.813 1.00 93.12 114 GLU A O 1
ATOM 917 N N . GLU A 1 115 ? -8.392 9.982 -0.285 1.00 94.25 115 GLU A N 1
ATOM 918 C CA . GLU A 1 115 ? -8.129 9.923 1.155 1.00 94.25 115 GLU A CA 1
ATOM 919 C C . GLU A 1 115 ? -6.759 9.311 1.455 1.00 94.25 115 GLU A C 1
ATOM 921 O O . GLU A 1 115 ? -5.956 9.876 2.206 1.00 94.25 1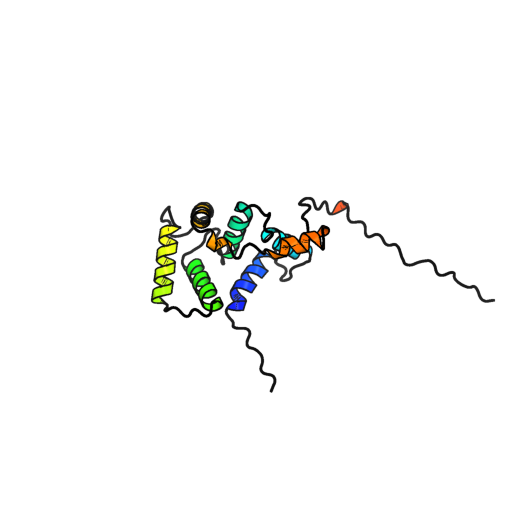15 GLU A O 1
ATOM 926 N N . TRP A 1 116 ? -6.422 8.211 0.777 1.00 92.00 116 TRP A N 1
ATOM 927 C CA . TRP A 1 116 ? -5.102 7.598 0.863 1.00 92.00 116 TRP A CA 1
ATOM 928 C C . TRP A 1 116 ? -3.983 8.544 0.416 1.00 92.00 116 TRP A C 1
ATOM 930 O O . TRP A 1 116 ? -2.942 8.621 1.072 1.00 92.00 116 TRP A O 1
ATOM 940 N N . LYS A 1 117 ? -4.170 9.291 -0.681 1.00 91.19 117 LYS A N 1
ATOM 941 C CA . LYS A 1 117 ? -3.184 10.284 -1.143 1.00 91.19 117 LYS A CA 1
ATOM 942 C C . LYS A 1 117 ? 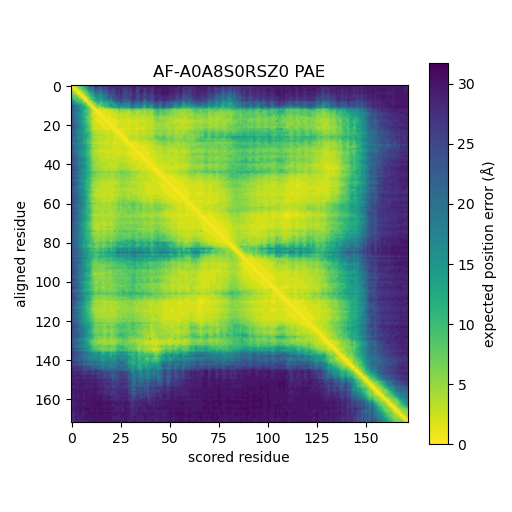-2.956 11.368 -0.099 1.00 91.19 117 LYS A C 1
ATOM 944 O O . LYS A 1 117 ? -1.802 11.706 0.173 1.00 91.19 117 LYS A O 1
ATOM 949 N N . GLU A 1 118 ? -4.023 11.904 0.490 1.00 91.69 118 GLU A N 1
ATOM 950 C CA . GLU A 1 118 ? -3.909 12.908 1.547 1.00 91.69 118 GLU A CA 1
ATOM 951 C C . GLU A 1 118 ? -3.213 12.352 2.791 1.00 91.69 118 GLU A C 1
ATOM 953 O O . GLU A 1 118 ? -2.356 13.021 3.379 1.00 91.69 118 GLU A O 1
ATOM 958 N N . TYR A 1 119 ? -3.548 11.122 3.182 1.00 90.12 119 TYR A N 1
ATOM 959 C CA . TYR A 1 119 ? -2.953 10.466 4.339 1.00 90.12 119 TYR A CA 1
ATOM 960 C C . TYR A 1 119 ? -1.465 10.150 4.122 1.00 90.12 119 TYR A C 1
ATOM 962 O O . TYR A 1 119 ? -0.635 10.442 4.989 1.00 90.12 119 TYR A O 1
ATOM 970 N N . ALA A 1 120 ? -1.101 9.630 2.947 1.00 88.44 120 ALA A N 1
ATOM 971 C CA . ALA A 1 120 ? 0.277 9.323 2.571 1.00 88.44 120 ALA A CA 1
ATOM 972 C C . ALA A 1 120 ? 1.147 10.586 2.476 1.00 88.44 120 ALA A C 1
ATOM 974 O O . ALA A 1 120 ? 2.291 10.573 2.931 1.00 88.44 120 ALA A O 1
ATOM 975 N N . ALA A 1 121 ? 0.596 11.698 1.975 1.00 87.75 121 ALA A N 1
ATOM 976 C CA . ALA A 1 121 ? 1.294 12.983 1.935 1.00 87.75 121 ALA A CA 1
ATOM 977 C C . ALA A 1 121 ? 1.608 13.527 3.343 1.00 87.75 121 ALA A C 1
ATOM 979 O O . ALA A 1 121 ? 2.652 14.146 3.556 1.00 87.75 121 ALA A O 1
ATOM 980 N N . LYS 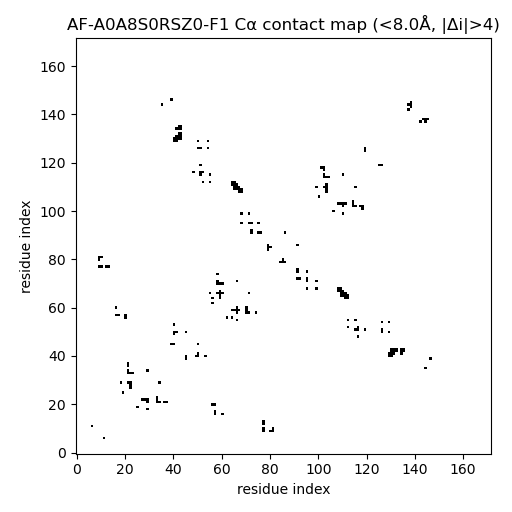A 1 122 ? 0.727 13.277 4.323 1.00 86.69 122 LYS A N 1
ATOM 981 C CA . LYS A 1 122 ? 0.949 13.633 5.738 1.00 86.69 122 LYS A CA 1
ATOM 982 C C . LYS A 1 122 ? 1.922 12.675 6.437 1.00 86.69 122 LYS A C 1
ATOM 984 O O . LYS A 1 122 ? 2.582 13.080 7.392 1.00 86.69 122 LYS A O 1
ATOM 989 N N . ASN A 1 123 ? 2.053 11.440 5.944 1.00 84.19 123 ASN A N 1
ATOM 990 C CA . ASN A 1 123 ? 2.864 10.379 6.544 1.00 84.19 123 ASN A CA 1
ATOM 991 C C . ASN A 1 123 ? 3.854 9.745 5.539 1.00 84.19 123 ASN A C 1
ATOM 993 O O . ASN A 1 123 ? 3.702 8.575 5.171 1.00 84.19 123 ASN A O 1
ATOM 997 N N . PRO A 1 124 ? 4.935 10.449 5.140 1.00 80.19 124 PRO A N 1
ATOM 998 C CA . PRO A 1 124 ? 5.882 9.954 4.130 1.00 80.19 124 PRO A CA 1
ATOM 999 C C . PRO A 1 124 ? 6.577 8.632 4.494 1.00 80.19 124 PRO A C 1
ATOM 1001 O O . PRO A 1 124 ? 7.077 7.920 3.622 1.00 80.19 124 PRO A O 1
ATOM 1004 N N . SER A 1 125 ? 6.618 8.275 5.783 1.00 78.06 125 SER A N 1
ATOM 1005 C CA . SER A 1 125 ? 7.161 7.000 6.264 1.00 78.06 125 SER A CA 1
ATOM 1006 C C . SER A 1 125 ? 6.422 5.780 5.710 1.00 78.06 125 SER A C 1
ATOM 1008 O O . SER A 1 125 ? 7.060 4.741 5.544 1.00 78.06 125 SER A O 1
ATOM 1010 N N . LEU A 1 126 ? 5.134 5.905 5.362 1.00 74.94 126 LEU A N 1
ATOM 1011 C CA . LEU A 1 126 ? 4.337 4.829 4.755 1.00 74.94 126 LEU A CA 1
ATOM 1012 C C . LEU A 1 126 ? 4.881 4.400 3.388 1.00 74.94 126 LEU A C 1
ATOM 1014 O O . LEU A 1 126 ? 4.776 3.237 3.010 1.00 74.94 126 LEU A O 1
ATOM 1018 N N . LEU A 1 127 ? 5.509 5.327 2.660 1.00 76.69 127 LEU A N 1
ATOM 1019 C CA . LEU A 1 127 ? 6.065 5.083 1.328 1.00 76.69 127 LEU A CA 1
ATOM 1020 C C . LEU A 1 127 ? 7.543 4.688 1.363 1.00 76.69 127 LEU A C 1
ATOM 1022 O O . LEU A 1 127 ? 8.147 4.467 0.311 1.00 76.69 127 LEU A O 1
ATOM 1026 N N . LYS A 1 128 ? 8.153 4.571 2.550 1.00 75.25 128 LYS A N 1
ATOM 1027 C CA . LYS A 1 128 ? 9.578 4.235 2.683 1.00 75.25 128 LYS A CA 1
ATOM 1028 C C . LYS A 1 128 ? 9.916 2.903 2.009 1.00 75.25 128 LYS A C 1
ATOM 1030 O O . LYS A 1 128 ? 10.956 2.794 1.365 1.00 75.25 128 LYS A O 1
ATOM 103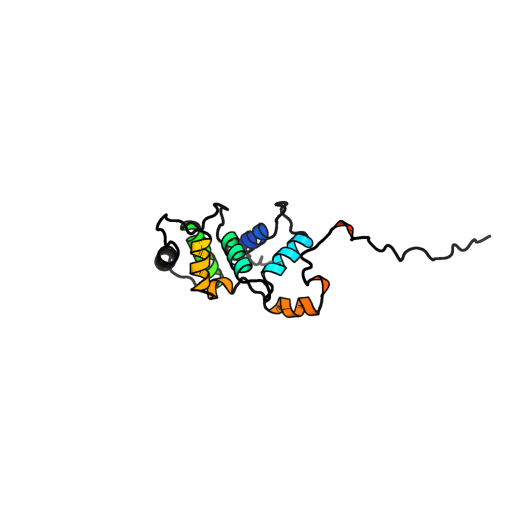5 N N . ASN A 1 129 ? 9.006 1.933 2.088 1.00 73.56 129 ASN A N 1
ATOM 1036 C CA . ASN A 1 129 ? 9.169 0.611 1.482 1.00 73.56 129 ASN A CA 1
ATOM 1037 C C . ASN A 1 129 ? 8.904 0.610 -0.039 1.00 73.56 129 ASN A C 1
ATOM 1039 O O . ASN A 1 129 ? 9.263 -0.342 -0.724 1.00 73.56 129 ASN A O 1
ATOM 1043 N N . MET A 1 130 ? 8.368 1.706 -0.594 1.00 79.75 130 MET A N 1
ATOM 1044 C CA . MET A 1 130 ? 8.131 1.900 -2.034 1.00 79.75 130 MET A CA 1
ATOM 1045 C C . MET A 1 130 ? 9.335 2.505 -2.770 1.00 79.75 130 MET A C 1
ATOM 1047 O O . MET A 1 130 ? 9.227 2.935 -3.923 1.00 79.75 130 MET A O 1
ATOM 1051 N N . THR A 1 131 ? 10.494 2.586 -2.115 1.00 81.81 131 THR A N 1
ATOM 1052 C CA . THR A 1 131 ? 11.724 3.095 -2.723 1.00 81.81 131 THR A CA 1
ATOM 1053 C C . THR A 1 131 ? 12.899 2.193 -2.391 1.00 81.81 131 THR A C 1
ATOM 1055 O O . THR A 1 131 ? 13.201 1.947 -1.229 1.00 81.81 131 THR A O 1
ATOM 1058 N N . LEU A 1 132 ? 13.597 1.740 -3.431 1.00 82.38 132 LEU A N 1
ATOM 1059 C CA . LEU A 1 132 ? 14.796 0.918 -3.328 1.00 82.38 132 LEU A CA 1
ATOM 1060 C C . LEU A 1 132 ? 16.007 1.754 -3.775 1.00 82.38 132 LEU A C 1
ATOM 1062 O O . LEU A 1 132 ? 16.227 1.915 -4.978 1.00 82.38 132 LEU A O 1
ATOM 1066 N N . PRO A 1 133 ? 16.799 2.318 -2.839 1.00 80.94 133 PRO A N 1
ATOM 1067 C CA . PRO A 1 133 ? 17.858 3.277 -3.169 1.00 80.94 133 PRO A CA 1
ATOM 1068 C C . PRO A 1 133 ? 18.919 2.725 -4.129 1.00 80.94 133 PRO A C 1
ATOM 1070 O O . PRO A 1 133 ? 19.404 3.443 -4.999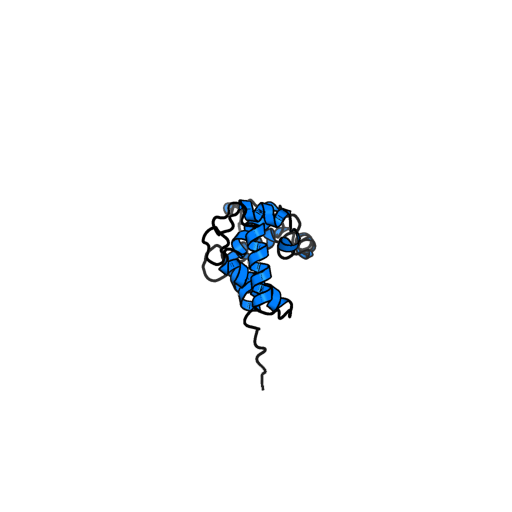 1.00 80.94 133 PRO A O 1
ATOM 1073 N N . TYR A 1 134 ? 19.220 1.430 -4.020 1.00 79.50 134 TYR A N 1
ATOM 1074 C CA . TYR A 1 134 ? 20.210 0.723 -4.838 1.00 79.50 134 TYR A CA 1
ATOM 1075 C C . TYR A 1 134 ? 19.840 0.620 -6.328 1.00 79.50 134 TYR A C 1
ATOM 1077 O O . TYR A 1 134 ? 20.695 0.310 -7.157 1.00 79.50 134 TYR A O 1
ATOM 1085 N N . LEU A 1 135 ? 18.590 0.911 -6.712 1.00 77.81 135 LEU A N 1
ATOM 1086 C CA . LEU A 1 135 ? 18.205 0.965 -8.127 1.00 77.81 135 LEU A CA 1
ATOM 1087 C C . LEU A 1 135 ? 18.872 2.131 -8.880 1.00 77.81 135 LEU A C 1
ATOM 1089 O O . LEU A 1 135 ? 18.996 2.066 -10.105 1.00 77.81 135 LEU A O 1
ATOM 1093 N N . MET A 1 136 ? 19.358 3.154 -8.168 1.00 74.50 136 MET A N 1
ATOM 1094 C CA . MET A 1 136 ? 20.170 4.226 -8.763 1.00 74.50 136 MET A CA 1
ATOM 1095 C C . MET A 1 136 ? 21.507 3.709 -9.300 1.00 74.50 136 MET A C 1
ATOM 1097 O O . MET A 1 136 ? 21.986 4.197 -10.317 1.00 74.50 136 MET A O 1
ATOM 1101 N N . ASP A 1 137 ? 22.088 2.696 -8.658 1.00 68.25 137 ASP A N 1
ATOM 1102 C CA . ASP A 1 137 ? 23.371 2.124 -9.074 1.00 68.25 137 ASP A CA 1
ATOM 1103 C C . ASP A 1 137 ? 23.180 1.076 -10.179 1.00 68.25 137 ASP A C 1
ATOM 1105 O O . ASP A 1 137 ? 23.988 0.960 -11.101 1.00 68.25 137 ASP A O 1
ATOM 1109 N N . ILE A 1 138 ? 22.063 0.344 -10.140 1.00 64.19 138 ILE A N 1
ATOM 1110 C CA . ILE A 1 138 ? 21.719 -0.649 -11.168 1.00 64.19 138 ILE A CA 1
ATOM 1111 C C . ILE A 1 138 ? 21.404 0.025 -12.506 1.00 64.19 138 ILE A C 1
ATOM 1113 O O . ILE A 1 138 ? 21.808 -0.488 -13.546 1.00 64.19 138 ILE A O 1
ATOM 1117 N N . THR A 1 139 ? 20.751 1.189 -12.504 1.00 57.41 139 THR A N 1
ATOM 1118 C CA . THR A 1 139 ? 20.530 1.975 -13.732 1.00 57.41 139 THR A CA 1
ATOM 1119 C C . THR A 1 139 ? 21.833 2.490 -14.351 1.00 57.41 139 THR A C 1
ATOM 1121 O O . THR A 1 139 ? 21.891 2.665 -15.568 1.00 57.41 139 THR A O 1
ATOM 1124 N N . LEU A 1 140 ? 22.894 2.676 -13.555 1.00 59.12 140 LEU A N 1
ATOM 1125 C CA . LEU A 1 140 ? 24.238 2.993 -14.054 1.00 59.12 140 LEU A CA 1
ATOM 1126 C C . LEU A 1 140 ? 24.953 1.757 -14.622 1.00 59.12 140 LEU A C 1
ATOM 1128 O O . LEU A 1 140 ? 25.640 1.862 -15.637 1.00 59.12 140 LEU A O 1
ATOM 1132 N N . ALA A 1 141 ? 24.786 0.589 -13.993 1.00 57.38 141 ALA A N 1
ATOM 1133 C CA . ALA A 1 141 ? 25.395 -0.669 -14.437 1.00 57.38 141 ALA A CA 1
ATOM 1134 C C . ALA A 1 141 ? 24.693 -1.285 -15.663 1.00 57.38 141 ALA A C 1
ATOM 1136 O O . ALA A 1 141 ? 25.339 -1.902 -16.510 1.00 57.38 141 ALA A O 1
ATOM 1137 N N . PHE A 1 142 ? 23.379 -1.094 -15.779 1.00 56.97 142 PHE A N 1
ATOM 1138 C CA . PHE A 1 142 ? 22.542 -1.598 -16.863 1.00 56.97 142 PHE A CA 1
ATOM 1139 C C . PHE A 1 142 ? 21.615 -0.480 -17.361 1.00 56.97 142 PHE A C 1
ATOM 1141 O O . PHE A 1 142 ? 20.460 -0.405 -16.947 1.00 56.97 142 PHE A O 1
ATOM 1148 N N . PRO A 1 143 ? 22.071 0.382 -18.288 1.00 55.28 143 PRO A N 1
ATOM 1149 C CA . PRO A 1 143 ? 21.261 1.484 -18.815 1.00 55.28 143 PRO A CA 1
ATOM 1150 C C . PRO A 1 143 ? 19.962 1.029 -19.492 1.00 55.28 143 PRO A C 1
ATOM 1152 O O . PRO A 1 143 ? 19.010 1.792 -19.561 1.00 55.28 143 PRO A O 1
ATOM 1155 N N . SER A 1 144 ? 19.887 -0.223 -19.956 1.00 50.06 144 SER A N 1
ATOM 1156 C CA . SER A 1 144 ? 18.665 -0.848 -20.486 1.00 50.06 144 SER A CA 1
ATOM 1157 C C . SER A 1 144 ? 17.569 -1.061 -19.433 1.00 50.06 144 SER A C 1
ATOM 1159 O O . SER A 1 144 ? 16.420 -1.295 -19.794 1.00 50.06 144 SER A O 1
ATOM 1161 N N . PHE A 1 145 ? 17.913 -0.977 -18.146 1.00 48.78 145 PHE A N 1
ATOM 1162 C CA . PHE A 1 145 ? 16.974 -0.938 -17.026 1.00 48.78 145 PHE A CA 1
ATOM 1163 C C . PHE A 1 145 ? 16.335 0.454 -16.864 1.00 48.78 145 PHE A C 1
ATOM 1165 O O . PHE A 1 145 ? 15.285 0.588 -16.237 1.00 48.78 145 PHE A O 1
ATOM 1172 N N . VAL A 1 146 ? 16.932 1.499 -17.460 1.00 49.66 146 VAL A N 1
ATOM 1173 C CA . VAL A 1 146 ? 16.309 2.821 -17.567 1.00 49.66 146 VAL A CA 1
ATOM 1174 C C . VAL A 1 146 ? 15.180 2.733 -18.589 1.00 49.66 146 VAL A C 1
ATOM 1176 O O . VAL A 1 146 ? 15.385 2.597 -19.792 1.00 49.66 146 VAL A O 1
ATOM 1179 N N . MET A 1 147 ? 13.972 2.790 -18.047 1.00 46.56 147 MET A N 1
ATOM 1180 C CA . MET A 1 147 ? 12.678 2.807 -18.706 1.00 46.56 147 MET A CA 1
ATOM 1181 C C . MET A 1 147 ? 12.649 3.682 -19.969 1.00 46.56 147 MET A C 1
ATOM 1183 O O . MET A 1 147 ? 12.593 4.907 -19.891 1.00 46.56 147 MET A O 1
ATOM 1187 N N . ASN A 1 148 ? 12.572 3.039 -21.134 1.00 38.44 148 ASN A N 1
ATOM 1188 C CA . ASN A 1 148 ? 11.743 3.567 -22.207 1.00 38.44 148 ASN A CA 1
ATOM 1189 C C . ASN A 1 148 ? 10.309 3.148 -21.869 1.00 38.44 148 ASN A C 1
ATOM 1191 O O . ASN A 1 148 ? 9.966 1.971 -21.970 1.00 38.44 148 ASN A O 1
ATOM 1195 N N . SER A 1 149 ? 9.463 4.100 -21.478 1.00 41.72 149 SER A N 1
ATOM 1196 C CA . SER A 1 149 ? 8.005 3.908 -21.452 1.00 41.72 149 SER A CA 1
ATOM 1197 C C . SER A 1 149 ? 7.420 3.671 -22.857 1.00 41.72 149 SER A C 1
ATOM 1199 O O . SER A 1 149 ? 6.241 3.361 -22.991 1.00 41.72 149 SER A O 1
ATOM 1201 N N . GLU A 1 150 ? 8.246 3.733 -23.903 1.00 41.34 150 GLU A N 1
ATOM 1202 C CA . GLU A 1 150 ? 7.933 3.309 -25.264 1.00 41.34 150 GLU A CA 1
ATOM 1203 C C . GLU A 1 150 ? 8.660 1.998 -25.588 1.00 41.34 150 GLU A C 1
ATOM 1205 O O . GLU A 1 150 ? 9.738 1.982 -26.185 1.00 41.34 150 GLU A O 1
ATOM 1210 N N . THR A 1 151 ? 8.071 0.864 -25.216 1.00 42.28 151 THR A N 1
ATOM 1211 C CA . THR A 1 151 ? 8.397 -0.387 -25.911 1.00 42.28 151 THR A CA 1
ATOM 1212 C C . THR A 1 151 ? 7.426 -0.547 -27.069 1.00 42.28 151 THR A C 1
ATOM 1214 O O . THR A 1 151 ? 6.417 -1.240 -26.986 1.00 42.28 151 THR A O 1
ATOM 1217 N N . ASP A 1 152 ? 7.745 0.109 -28.185 1.00 38.84 152 ASP A N 1
ATOM 1218 C CA . ASP A 1 152 ? 7.283 -0.373 -29.480 1.00 38.84 152 ASP A CA 1
ATOM 1219 C C . ASP A 1 152 ? 7.949 -1.737 -29.717 1.00 38.84 152 ASP A C 1
ATOM 1221 O O . ASP A 1 152 ? 9.096 -1.846 -30.166 1.00 38.84 152 ASP A O 1
ATOM 1225 N N . VAL A 1 153 ? 7.227 -2.795 -29.341 1.00 47.47 153 VAL A N 1
ATOM 1226 C CA . VAL A 1 153 ? 7.624 -4.207 -29.477 1.00 47.47 153 VAL A CA 1
ATOM 1227 C C . VAL A 1 153 ? 7.931 -4.573 -30.943 1.00 47.47 153 VAL A C 1
ATOM 1229 O O . VAL A 1 153 ? 8.510 -5.620 -31.218 1.00 47.47 153 VAL A O 1
ATOM 1232 N N . SER A 1 154 ? 7.623 -3.682 -31.890 1.00 44.78 154 SER A N 1
ATOM 1233 C CA . SER A 1 154 ? 7.871 -3.823 -33.327 1.00 44.78 154 SER A CA 1
ATOM 1234 C C . SER A 1 154 ? 9.338 -3.643 -33.745 1.00 44.78 154 SER A C 1
ATOM 1236 O O . SER A 1 154 ? 9.678 -3.944 -34.889 1.00 44.78 154 SER A O 1
ATOM 1238 N N . LYS A 1 155 ? 10.229 -3.160 -32.863 1.00 39.69 155 LYS A N 1
ATOM 1239 C CA . LYS A 1 155 ? 11.652 -2.911 -33.197 1.00 39.69 155 LYS A CA 1
ATOM 1240 C C . LYS A 1 155 ? 12.649 -3.922 -32.631 1.00 39.69 155 LYS A C 1
ATOM 1242 O O . LYS A 1 155 ? 13.846 -3.795 -32.891 1.00 39.69 155 LYS A O 1
ATOM 1247 N N . TRP A 1 156 ? 12.199 -4.947 -31.908 1.00 36.88 156 TRP A N 1
ATOM 1248 C CA . TRP A 1 156 ? 13.092 -6.029 -31.496 1.00 36.88 156 TRP A CA 1
ATOM 1249 C C . TRP A 1 156 ? 13.308 -7.006 -32.662 1.00 36.88 156 TRP A C 1
ATOM 1251 O O . TRP A 1 156 ? 12.480 -7.868 -32.942 1.00 36.88 156 TRP A O 1
ATOM 1261 N N . GLN A 1 157 ? 14.427 -6.853 -33.371 1.00 33.62 157 GLN A N 1
ATOM 1262 C CA . GLN A 1 157 ? 14.966 -7.870 -34.275 1.00 33.62 157 GLN A CA 1
ATOM 1263 C C . GLN A 1 157 ? 16.169 -8.517 -33.572 1.00 33.62 157 GLN A C 1
ATOM 1265 O O . GLN A 1 157 ? 17.141 -7.809 -33.285 1.00 33.62 157 GLN A O 1
ATOM 1270 N N . PRO A 1 158 ? 16.151 -9.829 -33.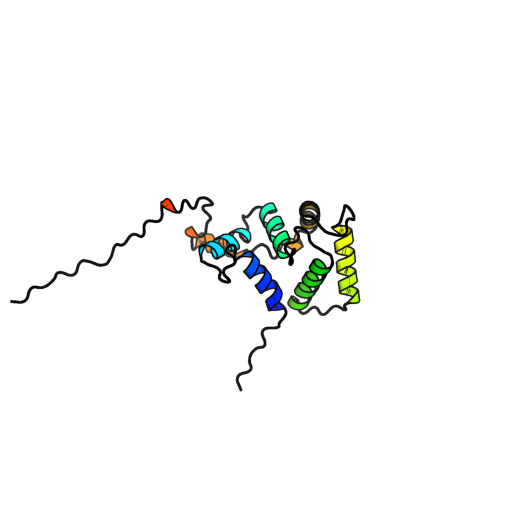278 1.00 38.00 158 PRO A N 1
ATOM 1271 C CA . PRO A 1 158 ? 17.333 -10.501 -32.763 1.00 38.00 158 PRO A CA 1
ATOM 1272 C C . PRO A 1 158 ? 18.416 -10.484 -33.845 1.00 38.00 158 PRO A C 1
ATOM 1274 O O . PRO A 1 158 ? 18.221 -11.000 -34.947 1.00 38.00 158 PRO A O 1
ATOM 1277 N N . LYS A 1 159 ? 19.572 -9.882 -33.545 1.00 40.69 159 LYS A N 1
ATOM 1278 C CA . LYS A 1 159 ? 20.760 -10.011 -34.393 1.00 40.69 159 LYS A CA 1
ATOM 1279 C C . LYS A 1 159 ? 21.296 -11.435 -34.263 1.00 40.69 159 LYS A C 1
ATOM 1281 O O . LYS A 1 159 ? 22.090 -11.729 -33.375 1.00 40.69 159 LYS A O 1
ATOM 1286 N N . ASN A 1 160 ? 20.853 -12.310 -35.158 1.00 46.69 160 ASN A N 1
ATOM 1287 C CA . ASN A 1 160 ? 21.485 -13.601 -35.395 1.00 46.69 160 ASN A CA 1
ATOM 1288 C C . ASN A 1 160 ? 22.753 -13.402 -36.239 1.00 46.69 160 ASN A C 1
ATOM 1290 O O . ASN A 1 160 ? 22.769 -13.676 -37.432 1.00 46.69 160 ASN A O 1
ATOM 1294 N N . GLU A 1 161 ? 23.822 -12.934 -35.609 1.00 47.16 161 GLU A N 1
ATOM 1295 C CA . GLU A 1 161 ? 25.195 -13.086 -36.095 1.00 47.16 161 GLU A CA 1
ATOM 1296 C C . GLU A 1 161 ? 25.965 -13.582 -34.868 1.00 47.16 161 GLU A C 1
ATOM 1298 O O . GLU A 1 161 ? 26.132 -12.849 -33.902 1.00 47.16 161 GLU A O 1
ATOM 1303 N N . LEU A 1 162 ? 26.228 -14.881 -34.717 1.00 42.81 162 LEU A N 1
ATOM 1304 C CA . LEU A 1 162 ? 27.462 -15.517 -35.176 1.00 42.81 162 LEU A CA 1
ATOM 1305 C C . LEU A 1 162 ? 27.306 -17.050 -35.105 1.00 42.81 162 LEU A C 1
ATOM 1307 O O . LEU A 1 162 ? 27.662 -17.678 -34.113 1.00 42.81 162 LEU A O 1
ATOM 1311 N N . ILE A 1 163 ? 26.794 -17.675 -36.162 1.00 44.72 163 ILE A N 1
ATOM 1312 C CA . ILE A 1 163 ? 27.056 -19.093 -36.450 1.00 44.72 163 ILE A CA 1
ATOM 1313 C C . ILE A 1 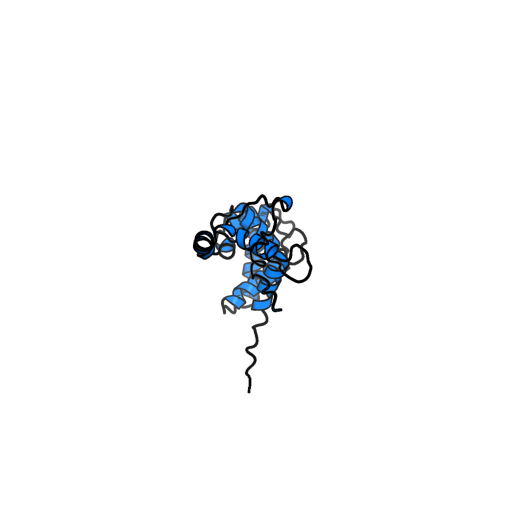163 ? 26.909 -19.278 -37.954 1.00 44.72 163 ILE A C 1
ATOM 1315 O O . ILE A 1 163 ? 25.806 -19.506 -38.432 1.00 44.72 163 ILE A O 1
ATOM 1319 N N . ASN A 1 164 ? 28.001 -19.055 -38.694 1.00 45.12 164 ASN A N 1
ATOM 1320 C CA . ASN A 1 164 ? 28.347 -19.744 -39.946 1.00 45.12 164 ASN A CA 1
ATOM 1321 C C . ASN A 1 164 ? 29.568 -19.094 -40.611 1.00 45.12 164 ASN A C 1
ATOM 1323 O O . ASN A 1 164 ? 29.427 -18.369 -41.586 1.00 45.12 164 ASN A O 1
ATOM 1327 N N . THR A 1 165 ? 30.771 -19.425 -40.141 1.00 44.91 165 THR A N 1
ATOM 1328 C CA . THR A 1 165 ? 31.954 -19.515 -41.015 1.00 44.91 165 THR A CA 1
ATOM 1329 C C . THR A 1 165 ? 32.933 -20.532 -40.428 1.00 44.91 165 THR A C 1
ATOM 1331 O O . THR A 1 165 ? 33.895 -20.173 -39.754 1.00 44.91 165 THR A O 1
ATOM 1334 N N . LEU A 1 166 ? 32.699 -21.817 -40.687 1.00 42.09 166 LEU A N 1
ATOM 1335 C CA . LEU A 1 166 ? 33.789 -22.787 -40.762 1.00 42.09 166 LEU A CA 1
ATOM 1336 C C . LEU A 1 166 ? 33.809 -23.329 -42.196 1.00 42.09 166 LEU A C 1
ATOM 1338 O O . LEU A 1 166 ? 32.761 -23.757 -42.685 1.00 42.09 166 LEU A O 1
ATOM 1342 N N . PRO A 1 167 ? 34.948 -23.275 -42.906 1.00 43.28 167 PRO A N 1
ATOM 1343 C CA . PRO A 1 167 ? 35.032 -23.793 -44.260 1.00 43.28 167 PRO A CA 1
ATOM 1344 C C . PRO A 1 167 ? 34.913 -25.320 -44.235 1.00 43.28 167 PRO A C 1
ATOM 1346 O O . PRO A 1 167 ? 35.669 -26.013 -43.555 1.00 43.28 167 PRO A O 1
ATOM 1349 N N . VAL A 1 168 ? 33.953 -25.838 -45.001 1.00 42.75 168 VAL A N 1
ATOM 1350 C CA . VAL A 1 168 ? 33.821 -27.264 -45.307 1.00 42.75 168 VAL A CA 1
ATOM 1351 C C . VAL A 1 168 ? 35.059 -27.688 -46.093 1.00 42.75 168 VAL A C 1
ATOM 1353 O O . VAL A 1 168 ? 35.209 -27.360 -47.270 1.00 42.75 168 VAL A O 1
ATOM 1356 N N . ASN A 1 169 ? 35.959 -28.408 -45.430 1.00 42.09 169 ASN A N 1
ATOM 1357 C CA . ASN A 1 169 ? 37.108 -29.023 -46.071 1.00 42.09 169 ASN A CA 1
ATOM 1358 C C . ASN A 1 169 ? 36.611 -30.247 -46.859 1.00 42.09 169 ASN A C 1
ATOM 1360 O O . ASN A 1 169 ? 36.205 -31.249 -46.270 1.00 42.09 169 ASN A O 1
ATOM 1364 N N . LYS A 1 170 ? 36.596 -30.158 -48.194 1.00 47.81 170 LYS A N 1
ATOM 1365 C CA . LYS A 1 170 ? 36.403 -31.318 -49.074 1.00 47.81 170 LYS A CA 1
ATOM 1366 C C . LYS A 1 170 ? 37.670 -32.169 -49.018 1.00 47.81 170 LYS A C 1
ATOM 1368 O O . LYS A 1 170 ? 38.687 -31.778 -49.583 1.00 47.81 170 LYS A O 1
ATOM 1373 N N . GLN A 1 171 ? 37.604 -33.324 -48.365 1.00 46.09 171 GLN A N 1
ATOM 1374 C CA . GLN A 1 171 ? 38.576 -34.389 -48.594 1.00 46.09 171 GLN A CA 1
ATOM 1375 C C . GLN A 1 171 ? 38.134 -35.203 -49.813 1.00 46.09 171 GLN A C 1
ATOM 1377 O O . GLN A 1 171 ? 36.969 -35.587 -49.928 1.00 46.09 171 GLN A O 1
ATOM 1382 N N . SER A 1 172 ? 39.081 -35.353 -50.739 1.00 48.12 172 SER A N 1
ATOM 1383 C CA . SER A 1 172 ? 39.097 -36.354 -51.811 1.00 48.12 172 SER A CA 1
ATOM 1384 C C . SER A 1 172 ? 39.766 -37.617 -51.287 1.00 48.12 172 SER A C 1
ATOM 1386 O O . SER A 1 172 ? 40.627 -37.461 -50.390 1.00 48.12 172 SER A O 1
#